Protein AF-A0A6I9Z4F9-F1 (afdb_monomer_lite)

Foldseek 3Di:
DDPVVVVVVVPPPPPPPPPDDQPDPVSNVVVVVVVVVVVVVVVVVVVVVVVVVVVVVVVVCVVCVVVVVCVVVVVVVVVLVVVLVVLLVVLVVVLVVLVVVLVVVVVVLVVPDDDCCPPPVNVVVVVVSVVSNVVSVVVNVVSVVVSVVSNVVSVVVVVVVVVVVVVVVPPPPD

Radius of gyration: 42.28 Å; chains: 1; bounding box: 95×24×110 Å

InterPro domains:
  IPR027914 Domain of unknown function DUF4456 [PF14644] (2-146)

Organism: NCBI:txid35019

Structure (mmCIF, N/CA/C/O backbone):
data_AF-A0A6I9Z4F9-F1
#
_entry.id   AF-A0A6I9Z4F9-F1
#
loop_
_atom_site.group_PDB
_atom_site.id
_a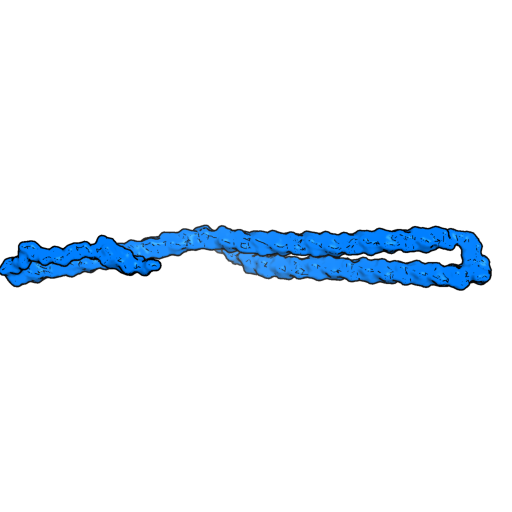tom_site.type_symbol
_atom_site.label_atom_id
_atom_site.label_alt_id
_atom_site.label_comp_id
_atom_site.label_asym_id
_atom_site.label_entity_id
_atom_site.label_seq_id
_atom_site.pdbx_PDB_ins_code
_atom_site.Cartn_x
_atom_site.Cartn_y
_atom_site.Cartn_z
_atom_site.occupancy
_atom_site.B_iso_or_equiv
_atom_site.auth_seq_id
_atom_site.auth_comp_id
_atom_site.auth_asym_id
_atom_site.auth_atom_id
_atom_site.pdbx_PDB_model_num
ATOM 1 N N . MET A 1 1 ? -36.423 -1.667 16.214 1.00 44.84 1 MET A N 1
ATOM 2 C CA . MET A 1 1 ? -37.496 -1.916 17.198 1.00 44.84 1 MET A CA 1
ATOM 3 C C . MET A 1 1 ? -36.901 -1.577 18.556 1.00 44.84 1 MET A C 1
ATOM 5 O O . MET A 1 1 ? -35.796 -2.028 18.822 1.00 44.84 1 MET A O 1
ATOM 9 N N . ASN A 1 2 ? -37.496 -0.640 19.297 1.00 57.72 2 ASN A N 1
ATOM 10 C CA . ASN A 1 2 ? -36.872 -0.027 20.476 1.00 57.72 2 ASN A CA 1
ATOM 11 C C . ASN A 1 2 ? -36.861 -1.030 21.647 1.00 57.72 2 ASN A C 1
ATOM 13 O O . ASN A 1 2 ? -37.897 -1.623 21.931 1.00 57.72 2 ASN A O 1
ATOM 17 N N . VAL A 1 3 ? -35.724 -1.206 22.330 1.00 66.69 3 VAL A N 1
ATOM 18 C CA . VAL A 1 3 ? -35.586 -2.088 23.512 1.00 66.69 3 VAL A CA 1
ATOM 19 C C . VAL A 1 3 ? -36.641 -1.753 24.576 1.00 66.69 3 VAL A C 1
ATOM 21 O O . VAL A 1 3 ? -37.202 -2.649 25.205 1.00 66.69 3 VAL A O 1
ATOM 24 N N . ALA A 1 4 ? -37.006 -0.470 24.693 1.00 55.12 4 ALA A N 1
ATOM 25 C CA . ALA A 1 4 ? -38.089 -0.023 25.561 1.00 55.12 4 ALA A CA 1
ATOM 26 C C . ALA A 1 4 ? -39.458 -0.609 25.157 1.00 55.12 4 ALA A C 1
ATOM 28 O O . ALA A 1 4 ? -40.224 -1.033 26.016 1.00 55.12 4 ALA A O 1
ATOM 29 N N . GLU A 1 5 ? -39.773 -0.697 23.861 1.00 59.75 5 GLU A N 1
ATOM 30 C CA . GLU A 1 5 ? -41.034 -1.299 23.401 1.00 59.75 5 GLU A CA 1
ATOM 31 C C . GLU A 1 5 ? -41.095 -2.809 23.650 1.00 59.75 5 GLU A C 1
ATOM 33 O O . GLU A 1 5 ? -42.183 -3.336 23.882 1.00 59.75 5 GLU A O 1
ATOM 38 N N . GLU A 1 6 ? -39.965 -3.520 23.596 1.00 62.72 6 GLU A N 1
ATOM 39 C CA . GLU A 1 6 ? -39.928 -4.952 23.917 1.00 62.72 6 GLU A CA 1
ATOM 40 C C . GLU A 1 6 ? -40.095 -5.219 25.415 1.00 62.72 6 GLU A C 1
ATOM 42 O O . GLU A 1 6 ? -40.792 -6.168 25.776 1.00 62.72 6 GLU A O 1
ATOM 47 N N . PHE A 1 7 ? -39.539 -4.362 26.277 1.00 62.34 7 PHE A N 1
ATOM 48 C CA . PHE A 1 7 ? -39.719 -4.443 27.729 1.00 62.34 7 PHE A CA 1
ATOM 49 C C . PHE A 1 7 ? -41.199 -4.291 28.123 1.00 62.34 7 PHE A C 1
ATOM 51 O O . PHE A 1 7 ? -41.766 -5.161 28.782 1.00 62.34 7 PHE A O 1
ATOM 58 N N . TYR A 1 8 ? -41.883 -3.260 27.608 1.00 60.03 8 TYR A N 1
ATOM 59 C CA . TYR A 1 8 ? -43.308 -3.034 27.899 1.00 60.03 8 TYR A CA 1
ATOM 60 C C . TYR A 1 8 ? -44.263 -4.031 27.221 1.00 60.03 8 TYR A C 1
ATOM 62 O O . TYR A 1 8 ? -45.420 -4.152 27.628 1.00 60.03 8 TYR A O 1
ATOM 70 N N . LYS A 1 9 ? -43.819 -4.752 26.183 1.00 58.84 9 LYS A N 1
ATOM 71 C CA . LYS A 1 9 ? -44.621 -5.808 25.540 1.00 58.84 9 LYS A CA 1
ATOM 72 C C . LYS A 1 9 ? -44.496 -7.160 26.236 1.00 58.84 9 LYS A C 1
ATOM 74 O O . LYS A 1 9 ? -45.475 -7.905 26.219 1.00 58.84 9 LYS A O 1
ATOM 79 N N . LYS A 1 10 ? -43.333 -7.481 26.816 1.00 53.94 10 LYS A N 1
ATOM 80 C CA . LYS A 1 10 ? -43.102 -8.759 27.508 1.00 53.94 10 LYS A CA 1
ATOM 81 C C . LYS A 1 10 ? -43.797 -8.827 28.871 1.00 53.94 10 LYS A C 1
ATOM 83 O O . LYS A 1 10 ? -44.294 -9.892 29.211 1.00 53.94 10 LYS A O 1
ATOM 88 N N . ASP A 1 11 ? -43.961 -7.695 29.555 1.00 49.88 11 ASP A N 1
ATOM 89 C CA . ASP A 1 11 ? -44.625 -7.617 30.862 1.00 49.88 11 ASP A CA 1
ATOM 90 C C . ASP A 1 11 ? -45.968 -6.879 30.817 1.00 49.88 11 ASP A C 1
ATOM 92 O O . ASP A 1 11 ? -46.250 -5.984 31.617 1.00 49.88 11 ASP A O 1
ATOM 96 N N . LYS A 1 12 ? -46.881 -7.320 29.942 1.00 53.81 12 LYS A N 1
ATOM 97 C CA . LYS A 1 12 ? -48.314 -7.141 30.222 1.00 53.81 12 LYS A CA 1
ATOM 98 C C . LYS A 1 12 ? -48.692 -8.051 31.389 1.00 53.81 12 LYS A C 1
ATOM 100 O O . LYS A 1 12 ? -49.382 -9.053 31.210 1.00 53.81 12 LYS A O 1
ATOM 105 N N . HIS A 1 13 ? -48.253 -7.687 32.590 1.00 52.97 13 HIS A N 1
ATOM 106 C CA . HIS A 1 13 ? -48.927 -8.132 33.794 1.00 52.97 13 HIS A CA 1
ATOM 107 C C . HIS A 1 13 ? -50.397 -7.776 33.574 1.00 52.97 13 HIS A C 1
ATOM 109 O O . HIS A 1 13 ? -50.719 -6.620 33.270 1.00 52.97 13 HIS A O 1
ATOM 115 N N . GLN A 1 14 ? -51.293 -8.768 33.644 1.00 48.88 14 GLN A N 1
ATOM 116 C CA . GLN A 1 14 ? -52.701 -8.450 33.853 1.00 48.88 14 GLN A CA 1
ATOM 117 C C . GLN A 1 14 ? -52.718 -7.415 34.977 1.00 48.88 14 GLN A C 1
ATOM 119 O O . GLN A 1 14 ? -51.954 -7.551 35.935 1.00 48.88 14 GLN A O 1
ATOM 124 N N . ILE A 1 15 ? -53.495 -6.339 34.837 1.00 51.69 15 ILE A N 1
ATOM 125 C CA . ILE A 1 15 ? -53.746 -5.457 35.974 1.00 51.69 15 ILE A CA 1
ATOM 126 C C . ILE A 1 15 ? -54.524 -6.335 36.949 1.00 51.69 15 ILE A C 1
ATOM 128 O O . ILE A 1 15 ? -55.752 -6.389 36.910 1.00 51.69 15 ILE A O 1
ATOM 132 N N . THR A 1 16 ? -53.803 -7.124 37.742 1.00 51.38 16 THR A N 1
ATOM 133 C CA . THR A 1 16 ? -54.362 -7.965 38.774 1.00 51.38 16 THR A CA 1
ATOM 134 C C . THR A 1 16 ? -54.859 -6.957 39.779 1.00 51.38 16 THR A C 1
ATOM 136 O O . THR A 1 16 ? -54.087 -6.355 40.527 1.00 51.38 16 THR A O 1
ATOM 139 N N . LYS A 1 17 ? -56.160 -6.673 39.705 1.00 49.75 17 LYS A N 1
ATOM 140 C CA . LYS A 1 17 ? -56.894 -6.044 40.792 1.00 49.75 17 LYS A CA 1
ATOM 141 C C . LYS A 1 17 ? -56.402 -6.734 42.070 1.00 49.75 17 LYS A C 1
ATOM 143 O O . LYS A 1 17 ? -56.472 -7.962 42.094 1.00 49.75 17 LYS A O 1
ATOM 148 N N . PRO A 1 18 ? -55.856 -6.009 43.066 1.00 58.22 18 PRO A N 1
ATOM 149 C CA . PRO A 1 18 ? -55.402 -6.645 44.294 1.00 58.22 18 PRO A CA 1
ATOM 150 C C . PRO A 1 18 ? -56.551 -7.503 44.816 1.00 58.22 18 PRO A C 1
ATOM 152 O O . PRO A 1 18 ? -57.650 -6.986 45.023 1.00 58.22 18 PRO A O 1
ATOM 155 N N . GLU A 1 19 ? -56.329 -8.813 44.929 1.00 54.75 19 GLU A N 1
ATOM 156 C CA . GLU A 1 19 ? -57.379 -9.776 45.288 1.00 54.75 19 GLU A CA 1
ATOM 157 C C . GLU A 1 19 ? -57.953 -9.492 46.687 1.00 54.75 19 GLU A C 1
ATOM 159 O O . GLU A 1 19 ? -59.058 -9.927 46.997 1.00 54.75 19 GLU A O 1
ATOM 164 N N . CYS A 1 20 ? -57.270 -8.659 47.482 1.00 56.09 20 CYS A N 1
ATOM 165 C CA . CYS A 1 20 ? -57.804 -8.021 48.674 1.00 56.09 20 CYS A CA 1
ATOM 166 C C . CYS A 1 20 ? -57.263 -6.582 48.807 1.00 56.09 20 CYS A C 1
ATOM 168 O O . CYS A 1 20 ? -56.057 -6.349 48.695 1.00 56.09 20 CYS A O 1
ATOM 170 N N . LEU A 1 21 ? -58.148 -5.605 49.031 1.00 62.97 21 LEU A N 1
ATOM 171 C CA . LEU A 1 21 ? -57.762 -4.287 49.547 1.00 62.97 21 LEU A CA 1
ATOM 172 C C . LEU A 1 21 ? -57.455 -4.467 51.035 1.00 62.97 21 LEU A C 1
ATOM 174 O O . LEU A 1 21 ? -58.270 -5.050 51.743 1.00 62.97 21 LEU A O 1
ATOM 178 N N . GLN A 1 22 ? -56.294 -3.989 51.486 1.00 67.75 22 GLN A N 1
ATOM 179 C CA . GLN A 1 22 ? -55.896 -4.036 52.897 1.00 67.75 22 GLN A CA 1
ATOM 180 C C . GLN A 1 22 ? -57.044 -3.514 53.778 1.00 67.75 22 GLN A C 1
ATOM 182 O O . GLN A 1 22 ? -57.559 -2.420 53.541 1.00 67.75 22 GLN A O 1
ATOM 187 N N . GLU A 1 23 ? -57.477 -4.321 54.750 1.00 67.69 23 GLU A N 1
ATOM 188 C CA . GLU A 1 23 ? -58.729 -4.094 55.491 1.00 67.69 23 GLU A CA 1
ATOM 189 C C . GLU A 1 23 ? -58.672 -2.858 56.403 1.00 67.69 23 GLU A C 1
ATOM 191 O O . GLU A 1 23 ? -59.707 -2.285 56.746 1.00 67.69 23 GLU A O 1
ATOM 196 N N . THR A 1 24 ? -57.466 -2.415 56.769 1.00 80.81 24 THR A N 1
ATOM 197 C CA . THR A 1 24 ? -57.232 -1.222 57.587 1.00 80.81 24 THR A CA 1
ATOM 198 C C . THR A 1 24 ? -56.251 -0.263 56.916 1.00 80.81 24 THR A C 1
ATOM 200 O O . THR A 1 24 ? -55.449 -0.632 56.056 1.00 80.81 24 THR A O 1
ATOM 203 N N . TYR A 1 25 ? -56.316 1.005 57.324 1.00 82.56 25 TYR A N 1
ATOM 204 C CA . TYR A 1 25 ? -55.425 2.056 56.835 1.00 82.56 25 TYR A CA 1
ATOM 205 C C . TYR A 1 25 ? -53.946 1.738 57.100 1.00 82.56 25 TYR A C 1
ATOM 207 O O . TYR A 1 25 ? -53.125 1.885 56.196 1.00 82.56 25 TYR A O 1
ATOM 215 N N . ASP A 1 26 ? -53.627 1.238 58.296 1.00 86.81 26 ASP A N 1
ATOM 216 C CA . ASP A 1 26 ? -52.257 0.889 58.690 1.00 86.81 26 ASP A CA 1
ATOM 217 C C . ASP A 1 26 ? -51.682 -0.209 57.789 1.00 86.81 26 ASP A C 1
ATOM 219 O O . ASP A 1 26 ? -50.599 -0.065 57.227 1.00 86.81 26 ASP A O 1
ATOM 223 N N . LEU A 1 27 ? -52.475 -1.249 57.528 1.00 83.88 27 LEU A N 1
ATOM 224 C CA . LEU A 1 27 ? -52.111 -2.324 56.614 1.00 83.88 27 LEU A CA 1
ATOM 225 C C . LEU A 1 27 ? -51.896 -1.832 55.166 1.00 83.88 27 LEU A C 1
ATOM 227 O O . LEU A 1 27 ? -51.060 -2.363 54.430 1.00 83.88 27 LEU A O 1
ATOM 231 N N . CYS A 1 28 ? -52.639 -0.804 54.742 1.00 83.44 28 CYS A N 1
ATOM 232 C CA . CYS A 1 28 ? -52.472 -0.169 53.435 1.00 83.44 28 CYS A CA 1
ATOM 233 C C . CYS A 1 28 ? -51.166 0.637 53.350 1.00 83.44 28 CYS A C 1
ATOM 235 O O . CYS A 1 28 ? -50.453 0.544 52.347 1.00 83.44 28 CYS A O 1
ATOM 237 N N . ILE A 1 29 ? -50.824 1.377 54.411 1.00 88.69 29 ILE A N 1
ATOM 238 C CA . ILE A 1 29 ? -49.540 2.080 54.524 1.00 88.69 29 ILE A CA 1
ATOM 239 C C . ILE A 1 29 ? -48.378 1.092 54.478 1.00 88.69 29 ILE A C 1
ATOM 241 O O . ILE A 1 29 ? -47.438 1.306 53.711 1.00 88.69 29 ILE A O 1
ATOM 245 N N . ASP A 1 30 ? -48.457 -0.003 55.231 1.00 88.25 30 ASP A N 1
ATOM 246 C CA . ASP A 1 30 ? -47.398 -1.009 55.273 1.00 88.25 30 ASP A CA 1
ATOM 247 C C . ASP A 1 30 ? -47.185 -1.653 53.899 1.00 88.25 30 ASP A C 1
ATOM 249 O O . ASP A 1 30 ? -46.055 -1.756 53.418 1.00 88.25 30 ASP A O 1
ATOM 253 N N . ALA A 1 31 ? -48.269 -2.017 53.208 1.00 87.06 31 ALA A N 1
ATOM 254 C CA . ALA A 1 31 ? -48.196 -2.584 51.863 1.00 87.06 31 ALA A CA 1
ATOM 255 C C . ALA A 1 31 ? -47.589 -1.610 50.842 1.00 87.06 31 ALA A C 1
ATOM 257 O O . ALA A 1 31 ? -46.788 -2.013 49.992 1.00 87.06 31 ALA A O 1
ATOM 258 N N . LEU A 1 32 ? -47.951 -0.326 50.921 1.00 88.31 32 LEU A N 1
ATOM 259 C CA . LEU A 1 32 ? -47.383 0.710 50.065 1.00 88.31 32 LEU A CA 1
ATOM 260 C C . LEU A 1 32 ? -45.892 0.922 50.362 1.00 88.31 32 LEU A C 1
ATOM 262 O O . LEU A 1 32 ? -45.094 0.981 49.426 1.00 88.31 32 LEU A O 1
ATOM 266 N N . GLY A 1 33 ? -45.513 0.974 51.641 1.00 92.25 33 GLY A N 1
ATOM 267 C CA . GLY A 1 33 ? -44.124 1.091 52.083 1.00 92.25 33 GLY A CA 1
ATOM 268 C C . GLY A 1 33 ? -43.261 -0.070 51.588 1.00 92.25 33 GLY A C 1
ATOM 269 O O . GLY A 1 33 ? -42.203 0.154 51.003 1.00 92.25 33 GLY A O 1
ATOM 270 N N . GLN A 1 34 ? -43.750 -1.308 51.714 1.00 92.69 34 GLN A N 1
ATOM 271 C CA . GLN A 1 34 ? -43.065 -2.497 51.194 1.00 92.69 34 GLN A CA 1
ATOM 272 C C . GLN A 1 34 ? -42.882 -2.448 49.675 1.00 92.69 34 GLN A C 1
ATOM 274 O O . GLN A 1 34 ? -41.818 -2.787 49.150 1.00 92.69 34 GLN A O 1
ATOM 279 N N . LYS A 1 35 ? -43.898 -1.975 48.948 1.00 91.38 35 LYS A N 1
ATOM 280 C CA . LYS A 1 35 ? -43.825 -1.856 47.491 1.00 91.38 35 LYS A CA 1
ATOM 281 C C . LYS A 1 35 ? -42.840 -0.769 47.054 1.00 91.38 35 LYS A C 1
ATOM 283 O O . LYS A 1 35 ? -42.077 -0.990 46.119 1.00 91.38 35 LYS A O 1
ATOM 288 N N . MET A 1 36 ? -42.804 0.364 47.758 1.00 94.62 36 MET A N 1
ATOM 289 C CA . MET A 1 36 ? -41.806 1.416 47.535 1.00 94.62 36 MET A CA 1
ATOM 290 C C . MET A 1 36 ? -40.381 0.922 47.801 1.00 94.62 36 MET A C 1
ATOM 292 O O . MET A 1 36 ? -39.501 1.174 46.983 1.00 94.62 36 MET A O 1
ATOM 296 N N . LEU A 1 37 ? -40.156 0.177 48.889 1.00 96.44 37 LEU A N 1
ATOM 297 C CA . LEU A 1 37 ? -38.852 -0.425 49.192 1.00 96.44 37 LEU A CA 1
ATOM 298 C C . LEU A 1 37 ? -38.421 -1.426 48.118 1.00 96.44 37 LEU A C 1
ATOM 300 O O . LEU A 1 37 ? -37.264 -1.429 47.710 1.00 96.44 37 LEU A O 1
ATOM 304 N N . THR A 1 38 ? -39.360 -2.230 47.618 1.00 95.31 38 THR A N 1
ATOM 305 C CA . THR A 1 38 ? -39.094 -3.174 46.527 1.00 95.31 38 THR A CA 1
ATOM 306 C C . THR A 1 38 ? -38.666 -2.443 45.255 1.00 95.31 38 THR A C 1
ATOM 308 O O . THR A 1 38 ? -37.667 -2.814 44.648 1.00 95.31 38 THR A O 1
ATOM 311 N N . TYR A 1 39 ? -39.376 -1.380 44.862 1.00 96.75 39 TYR A N 1
ATOM 312 C CA . TYR A 1 39 ? -38.997 -0.591 43.687 1.00 96.75 39 TYR A CA 1
ATOM 313 C C . TYR A 1 39 ? -37.659 0.125 43.857 1.00 96.75 39 TYR A C 1
ATOM 315 O O . TYR A 1 39 ? -36.889 0.191 42.903 1.00 96.75 39 TYR A O 1
ATOM 323 N N . LEU A 1 40 ? -37.364 0.631 45.056 1.00 96.25 40 LEU A N 1
ATOM 324 C CA . LEU A 1 40 ? -36.066 1.228 45.353 1.00 96.25 40 LEU A CA 1
ATOM 325 C C . LEU A 1 40 ? -34.942 0.199 45.184 1.00 96.25 40 LEU A C 1
ATOM 327 O O . LEU A 1 40 ? -33.985 0.456 44.460 1.00 96.25 40 LEU A O 1
ATOM 331 N N . PHE A 1 41 ? -35.103 -0.989 45.771 1.00 96.44 41 PHE A N 1
ATOM 332 C CA . PHE A 1 41 ? -34.133 -2.077 45.654 1.00 96.44 41 PHE A CA 1
ATOM 333 C C . PHE A 1 41 ? -33.927 -2.515 44.198 1.00 96.44 41 PHE A C 1
ATOM 335 O O . PHE A 1 41 ? -32.795 -2.609 43.735 1.00 96.44 41 PHE A O 1
ATOM 342 N N . GLN A 1 42 ? -35.014 -2.701 43.445 1.00 95.88 42 GLN A N 1
ATOM 343 C CA . GLN A 1 42 ? -34.951 -3.051 42.022 1.00 95.88 42 GLN A CA 1
ATOM 344 C C . GLN A 1 42 ? -34.260 -1.970 41.184 1.00 95.88 42 GLN A C 1
ATOM 346 O O . GLN A 1 42 ? -33.499 -2.288 40.272 1.00 95.88 42 GLN A O 1
ATOM 351 N N . SER A 1 43 ? -34.515 -0.694 41.483 1.00 96.00 43 SER A N 1
ATOM 352 C CA . SER A 1 43 ? -33.856 0.427 40.810 1.00 96.00 43 SER A CA 1
ATOM 353 C C . SER A 1 43 ? -32.351 0.434 41.080 1.00 96.00 43 SER A C 1
ATOM 355 O O . SER A 1 43 ? -31.568 0.643 40.152 1.00 96.00 43 SER A O 1
ATOM 357 N N . ASP A 1 44 ? -31.939 0.182 42.323 1.00 97.25 44 ASP A N 1
ATOM 358 C CA . ASP A 1 44 ? -30.526 0.119 42.702 1.00 97.25 44 ASP A CA 1
ATOM 359 C C . ASP A 1 44 ? -29.819 -1.082 42.061 1.00 97.25 44 ASP A C 1
ATOM 361 O O . ASP A 1 44 ? -28.741 -0.922 41.481 1.00 97.25 44 ASP A O 1
ATOM 365 N N . GLU A 1 45 ? -30.432 -2.269 42.089 1.00 97.06 45 GLU A N 1
ATOM 366 C CA . GLU A 1 45 ? -29.896 -3.458 41.417 1.00 97.06 45 GLU A CA 1
ATOM 367 C C . GLU A 1 45 ? -29.745 -3.235 39.912 1.00 97.06 45 GLU A C 1
ATOM 369 O O . GLU A 1 45 ? -28.695 -3.542 39.342 1.00 97.06 45 GLU A O 1
ATOM 374 N N . TYR A 1 46 ? -30.759 -2.650 39.269 1.00 96.88 46 TYR A N 1
ATOM 375 C CA . TYR A 1 46 ? -30.708 -2.325 37.848 1.00 96.88 46 TYR A CA 1
ATOM 376 C C . TYR A 1 46 ? -29.586 -1.328 37.538 1.00 96.88 46 TYR A C 1
ATOM 378 O O . TYR A 1 46 ? -28.802 -1.540 36.613 1.00 96.88 46 TYR A O 1
ATOM 386 N N . HIS A 1 47 ? -29.452 -0.269 38.337 1.00 96.81 47 HIS A N 1
ATOM 387 C CA . HIS A 1 47 ? -28.383 0.713 38.174 1.00 96.81 47 HIS A CA 1
ATOM 388 C C . HIS A 1 47 ? -26.990 0.071 38.298 1.00 96.81 47 HIS A C 1
ATOM 390 O O . HIS A 1 47 ? -26.110 0.316 37.467 1.00 96.81 47 HIS A O 1
ATOM 396 N N . ILE A 1 48 ? -26.789 -0.793 39.298 1.00 97.25 48 ILE A N 1
ATOM 397 C CA . ILE A 1 48 ? -25.537 -1.540 39.481 1.00 97.25 48 ILE A CA 1
ATOM 398 C C . ILE A 1 48 ? -25.273 -2.457 38.281 1.00 97.25 48 ILE A C 1
ATOM 400 O O . ILE A 1 48 ? -24.146 -2.488 37.778 1.00 97.25 48 ILE A O 1
ATOM 404 N N . ALA A 1 49 ? -26.295 -3.167 37.798 1.00 97.25 49 ALA A N 1
ATOM 405 C CA . ALA A 1 49 ? -26.188 -4.040 36.635 1.00 97.25 49 ALA A CA 1
ATOM 406 C C . ALA A 1 49 ? -25.762 -3.259 35.383 1.00 97.25 49 ALA A C 1
ATOM 408 O O . ALA A 1 49 ? -24.803 -3.660 34.724 1.00 97.25 49 ALA A O 1
ATOM 409 N N . CYS A 1 50 ? -26.376 -2.103 35.109 1.00 97.00 50 CYS A N 1
ATOM 410 C CA . CYS A 1 50 ? -25.998 -1.243 33.986 1.00 97.00 50 CYS A CA 1
ATOM 411 C C . CYS A 1 50 ? -24.546 -0.760 34.076 1.00 97.00 50 CYS A C 1
ATOM 413 O O . CYS A 1 50 ? -23.822 -0.792 33.081 1.00 97.00 50 CYS A O 1
ATOM 415 N N . ILE A 1 51 ? -24.090 -0.330 35.259 1.00 97.75 51 ILE A N 1
ATOM 416 C CA . ILE A 1 51 ? -22.691 0.085 35.445 1.00 97.75 51 ILE A CA 1
ATOM 417 C C . ILE A 1 51 ? -21.741 -1.092 35.212 1.00 97.75 51 ILE A C 1
ATOM 419 O O . ILE A 1 51 ? -20.691 -0.922 34.590 1.00 97.75 51 ILE A O 1
ATOM 423 N N . SER A 1 52 ? -22.089 -2.275 35.717 1.00 97.69 52 SER A N 1
ATOM 424 C CA . SER A 1 52 ? -21.284 -3.485 35.547 1.00 97.69 52 SER A CA 1
ATOM 425 C C . SER A 1 52 ? -21.176 -3.882 34.073 1.00 97.69 52 SER A C 1
ATOM 427 O O . SER A 1 52 ? -20.074 -4.101 33.570 1.00 97.69 52 SER A O 1
ATOM 429 N N . GLU A 1 53 ? -22.302 -3.885 33.357 1.00 97.94 53 GLU A N 1
ATOM 430 C CA . GLU A 1 53 ? -22.356 -4.184 31.928 1.00 97.94 53 GLU A CA 1
ATOM 431 C C . GLU A 1 53 ? -21.542 -3.174 31.113 1.00 97.94 53 GLU A C 1
ATOM 433 O O . GLU A 1 53 ? -20.707 -3.563 30.297 1.00 97.94 53 GLU A O 1
ATOM 438 N N . PHE A 1 54 ? -21.710 -1.878 31.382 1.00 97.81 54 PHE A N 1
ATOM 439 C CA . PHE A 1 54 ? -20.958 -0.831 30.695 1.00 97.81 54 PHE A CA 1
ATOM 440 C C . PHE A 1 54 ? -19.446 -0.971 30.912 1.00 97.81 54 PHE A C 1
ATOM 442 O O . PHE A 1 54 ? -18.664 -0.853 29.969 1.00 97.81 54 PHE A O 1
ATOM 449 N N . ARG A 1 55 ? -19.016 -1.281 32.142 1.00 98.31 55 ARG A N 1
ATOM 450 C CA . ARG A 1 55 ? -17.601 -1.547 32.447 1.00 98.31 55 ARG A CA 1
ATOM 451 C C . ARG A 1 55 ? -17.075 -2.775 31.714 1.00 98.31 55 ARG A C 1
ATOM 453 O O . ARG A 1 55 ? -15.945 -2.740 31.237 1.00 98.31 55 ARG A O 1
ATOM 460 N N . ALA A 1 56 ? -17.872 -3.838 31.612 1.00 97.88 56 ALA A N 1
ATOM 461 C CA . ALA A 1 56 ? -17.492 -5.029 30.861 1.00 97.88 56 ALA A CA 1
ATOM 462 C C . ALA A 1 56 ? -17.301 -4.707 29.371 1.00 97.88 56 ALA A C 1
ATOM 464 O O . ALA A 1 56 ? -16.277 -5.069 28.799 1.00 97.88 56 ALA A O 1
ATOM 465 N N . GLN A 1 57 ? -18.227 -3.954 28.770 1.00 98.00 57 GLN A N 1
ATOM 466 C CA . GLN A 1 57 ? -18.126 -3.520 27.373 1.00 98.00 57 GLN A CA 1
ATOM 467 C C . GLN A 1 57 ? -16.910 -2.617 27.132 1.00 98.00 57 GLN A C 1
ATOM 469 O O . GLN A 1 57 ? -16.186 -2.818 26.158 1.00 98.00 57 GLN A O 1
ATOM 474 N N . LEU A 1 58 ? -16.653 -1.654 28.026 1.00 97.88 58 LEU A N 1
ATOM 475 C CA . LEU A 1 58 ? -15.469 -0.795 27.951 1.00 97.88 58 LEU A CA 1
ATOM 476 C C . LEU A 1 58 ? -14.175 -1.602 28.018 1.00 97.88 58 LEU A C 1
ATOM 478 O O . LEU A 1 58 ? -13.273 -1.362 27.223 1.00 97.88 58 LEU A O 1
ATOM 482 N N . LYS A 1 59 ? -14.105 -2.578 28.927 1.00 97.38 59 LYS A N 1
ATOM 483 C CA . LYS A 1 59 ? -12.944 -3.456 29.055 1.00 97.38 59 LYS A CA 1
ATOM 484 C C . LYS A 1 59 ? -12.706 -4.252 27.773 1.00 97.38 59 LYS A C 1
ATOM 486 O O . LYS A 1 59 ? -11.591 -4.264 27.268 1.00 97.38 59 LYS A O 1
ATOM 491 N N . THR A 1 60 ? -13.749 -4.859 27.208 1.00 96.69 60 THR A N 1
ATOM 492 C CA . THR A 1 60 ? -13.631 -5.577 25.930 1.00 96.69 60 THR A CA 1
ATOM 493 C C . THR A 1 60 ? -13.199 -4.645 24.800 1.00 96.69 60 THR A C 1
ATOM 495 O O . THR A 1 60 ? -12.346 -5.007 23.999 1.00 96.69 60 THR A O 1
ATOM 498 N N . PHE A 1 61 ? -13.741 -3.427 24.737 1.00 96.44 61 PHE A N 1
ATOM 499 C CA . PHE A 1 61 ? -13.319 -2.447 23.738 1.00 96.44 61 PHE A CA 1
ATOM 500 C C . PHE A 1 61 ? -11.836 -2.088 23.882 1.00 96.44 61 PHE A C 1
ATOM 502 O O . PHE A 1 61 ? -11.118 -2.062 22.887 1.00 96.44 61 PHE A O 1
ATOM 509 N N . GLU A 1 62 ? -11.369 -1.841 25.106 1.00 96.31 62 GLU A N 1
ATOM 510 C CA . GLU A 1 62 ? -9.969 -1.529 25.399 1.00 96.31 62 GLU A CA 1
ATOM 511 C C . GLU A 1 62 ? -9.027 -2.687 25.031 1.00 96.31 62 GLU A C 1
ATOM 513 O O . GLU A 1 62 ? -7.962 -2.452 24.465 1.00 96.31 62 GLU A O 1
ATOM 518 N N . GLU A 1 63 ? -9.436 -3.933 25.278 1.00 94.88 63 GLU A N 1
ATOM 519 C CA . GLU A 1 63 ? -8.671 -5.138 24.929 1.00 94.88 63 GLU A CA 1
ATOM 520 C C . GLU A 1 63 ? -8.597 -5.378 23.407 1.00 94.88 63 GLU A C 1
ATOM 522 O O . GLU A 1 63 ? -7.573 -5.836 22.889 1.00 94.88 63 GLU A O 1
ATOM 527 N N . GLU A 1 64 ? -9.656 -5.041 22.668 1.00 95.50 64 GLU A N 1
ATOM 528 C CA . GLU A 1 64 ? -9.732 -5.233 21.214 1.00 95.50 64 GLU A CA 1
ATOM 529 C C . GLU A 1 64 ? -9.139 -4.064 20.411 1.00 95.50 64 GLU A C 1
ATOM 531 O O . GLU A 1 64 ? -8.656 -4.249 19.287 1.00 95.50 64 GLU A O 1
ATOM 536 N N . LEU A 1 65 ? -9.120 -2.853 20.974 1.00 94.19 65 LEU A N 1
ATOM 537 C CA . LEU A 1 65 ? -8.659 -1.643 20.293 1.00 94.19 65 LEU A CA 1
ATOM 538 C C . LEU A 1 65 ? -7.233 -1.772 19.709 1.00 94.19 65 LEU A C 1
ATOM 540 O O . LEU A 1 65 ? -7.054 -1.430 18.533 1.00 94.19 65 LEU A O 1
ATOM 544 N N . PRO A 1 66 ? -6.224 -2.318 20.424 1.00 93.25 66 PRO A N 1
ATOM 545 C CA . PRO A 1 66 ? -4.891 -2.528 19.862 1.00 93.25 66 PRO A CA 1
ATOM 546 C C . PRO A 1 66 ? -4.895 -3.464 18.651 1.00 93.25 66 PRO A C 1
ATOM 548 O O . PRO A 1 66 ? -4.139 -3.251 17.701 1.00 93.25 66 PRO A O 1
ATOM 551 N N . GLN A 1 67 ? -5.754 -4.489 18.648 1.00 93.25 67 GLN A N 1
ATOM 552 C CA . GLN A 1 67 ? -5.853 -5.425 17.529 1.00 93.25 67 GLN A CA 1
ATOM 553 C C . GLN A 1 67 ? -6.411 -4.731 16.287 1.00 93.25 67 GLN A C 1
ATOM 555 O O . GLN A 1 67 ? -5.851 -4.883 15.199 1.00 93.25 67 GLN A O 1
ATOM 560 N N . VAL A 1 68 ? -7.464 -3.927 16.455 1.00 93.56 68 VAL A N 1
ATOM 561 C CA . VAL A 1 68 ? -8.070 -3.143 15.370 1.00 93.56 68 VAL A CA 1
ATOM 562 C C . VAL A 1 68 ? -7.068 -2.143 14.795 1.00 93.56 68 VAL A C 1
ATOM 564 O O . VAL A 1 68 ? -6.897 -2.084 13.577 1.00 93.56 68 VAL A O 1
ATOM 567 N N . ILE A 1 69 ? -6.354 -1.405 15.652 1.00 92.00 69 ILE A N 1
ATOM 568 C CA . ILE A 1 69 ? -5.322 -0.449 15.224 1.00 92.00 69 ILE A CA 1
ATOM 569 C C . ILE A 1 69 ? -4.207 -1.171 14.463 1.00 92.00 69 ILE A C 1
ATOM 571 O O . ILE A 1 69 ? -3.831 -0.746 13.371 1.00 92.00 69 ILE A O 1
ATOM 575 N N . ARG A 1 70 ? -3.717 -2.302 14.985 1.00 91.06 70 ARG A N 1
ATOM 576 C CA . ARG A 1 70 ? -2.687 -3.112 14.322 1.00 91.06 70 ARG A CA 1
ATOM 577 C C . ARG A 1 70 ? -3.138 -3.594 12.945 1.00 91.06 70 ARG A C 1
ATOM 579 O O . ARG A 1 70 ? -2.347 -3.555 12.007 1.00 91.06 70 ARG A O 1
ATOM 586 N N . LEU A 1 71 ? -4.388 -4.034 12.805 1.00 93.81 71 LEU A N 1
ATOM 587 C CA . LEU A 1 71 ? -4.946 -4.453 11.517 1.00 93.81 71 LEU A CA 1
ATOM 588 C C . LEU A 1 71 ? -5.071 -3.278 10.541 1.00 93.81 71 LEU A C 1
ATOM 590 O O . LEU A 1 71 ? -4.716 -3.422 9.372 1.00 93.81 71 LEU A O 1
ATOM 594 N N . ALA A 1 72 ? -5.533 -2.118 11.011 1.00 92.88 72 ALA A N 1
ATOM 595 C CA . ALA A 1 72 ? -5.658 -0.918 10.190 1.00 92.88 72 ALA A CA 1
ATOM 596 C C . ALA A 1 72 ? -4.289 -0.440 9.678 1.00 92.88 72 ALA A C 1
ATOM 598 O O . ALA A 1 72 ? -4.114 -0.274 8.471 1.00 92.88 72 ALA A O 1
ATOM 599 N N . ILE A 1 73 ? -3.305 -0.302 10.572 1.00 90.81 73 ILE A N 1
ATOM 600 C CA . ILE A 1 73 ? -1.927 0.070 10.218 1.00 90.81 73 ILE A CA 1
ATOM 601 C C . ILE A 1 73 ? -1.310 -0.987 9.299 1.00 90.81 73 ILE A C 1
ATOM 603 O O . ILE A 1 73 ? -0.740 -0.648 8.266 1.00 90.81 73 ILE A O 1
ATOM 607 N N . GLY A 1 74 ? -1.468 -2.273 9.625 1.00 91.38 74 GLY A N 1
ATOM 608 C CA . GLY A 1 74 ? -0.952 -3.372 8.810 1.00 91.38 74 GLY A CA 1
ATOM 609 C C . GLY A 1 74 ? -1.514 -3.371 7.388 1.00 91.38 74 GLY A C 1
ATOM 610 O O . GLY A 1 74 ? -0.773 -3.609 6.435 1.00 91.38 74 GLY A O 1
ATOM 611 N N . ARG A 1 75 ? -2.802 -3.047 7.220 1.00 94.25 75 ARG A N 1
ATOM 612 C CA . ARG A 1 75 ? -3.419 -2.893 5.899 1.00 94.25 75 ARG A CA 1
ATOM 613 C C . ARG A 1 75 ? -2.831 -1.711 5.133 1.00 94.25 75 ARG A C 1
ATOM 615 O O . ARG A 1 75 ? -2.446 -1.886 3.986 1.00 94.25 75 ARG A O 1
ATOM 622 N N . ILE A 1 76 ? -2.719 -0.547 5.772 1.00 91.00 76 ILE A N 1
ATOM 623 C CA . ILE A 1 76 ? -2.141 0.654 5.153 1.00 91.00 76 ILE A CA 1
ATOM 624 C C . ILE A 1 76 ? -0.701 0.381 4.694 1.00 91.00 76 ILE A C 1
ATOM 626 O O . ILE A 1 76 ? -0.354 0.677 3.552 1.00 91.00 76 ILE A O 1
ATOM 630 N N . LEU A 1 77 ? 0.120 -0.239 5.547 1.00 89.69 77 LEU A N 1
ATOM 631 C CA . LEU A 1 77 ? 1.497 -0.606 5.210 1.00 89.69 77 LEU A CA 1
ATOM 632 C C . LEU A 1 77 ? 1.557 -1.548 4.007 1.00 89.69 77 LEU A C 1
ATOM 634 O O . LEU A 1 77 ? 2.335 -1.308 3.087 1.00 89.69 77 LEU A O 1
ATOM 638 N N . LYS A 1 78 ? 0.710 -2.582 3.989 1.00 92.56 78 LYS A N 1
ATOM 639 C CA . LYS A 1 78 ? 0.645 -3.541 2.883 1.00 92.56 78 LYS A CA 1
ATOM 640 C C . LYS A 1 78 ? 0.218 -2.883 1.569 1.00 92.56 78 LYS A C 1
ATOM 642 O O . LYS A 1 78 ? 0.812 -3.165 0.532 1.00 92.56 78 LYS A O 1
ATOM 647 N N . ASP A 1 79 ? -0.775 -1.997 1.610 1.00 92.38 79 ASP A N 1
ATOM 648 C CA . ASP A 1 79 ? -1.246 -1.266 0.430 1.00 92.38 79 ASP A CA 1
ATOM 649 C C . ASP A 1 79 ? -0.129 -0.356 -0.128 1.00 92.38 79 ASP A C 1
ATOM 651 O O . ASP A 1 79 ? 0.108 -0.320 -1.338 1.00 92.38 79 ASP A O 1
ATOM 655 N N . HIS A 1 80 ? 0.622 0.328 0.746 1.00 89.81 80 HIS A N 1
ATOM 656 C CA . HIS A 1 80 ? 1.774 1.144 0.348 1.00 89.81 80 HIS A CA 1
ATOM 657 C C . HIS A 1 80 ? 2.945 0.315 -0.195 1.00 89.81 80 HIS A C 1
ATOM 659 O O . HIS A 1 80 ? 3.572 0.719 -1.175 1.00 89.81 80 HIS A O 1
ATOM 665 N N . GLU A 1 81 ? 3.242 -0.835 0.413 1.00 91.00 81 GLU A N 1
ATOM 666 C CA . GLU A 1 81 ? 4.268 -1.766 -0.064 1.00 91.00 81 GLU A CA 1
ATOM 667 C C . GLU A 1 81 ? 3.929 -2.286 -1.465 1.00 91.00 81 GLU A C 1
ATOM 669 O O . GLU A 1 81 ? 4.778 -2.262 -2.360 1.00 91.00 81 GLU A O 1
ATOM 674 N N . GLN A 1 82 ? 2.671 -2.677 -1.685 1.00 94.75 82 GLN A N 1
ATOM 675 C CA . GLN A 1 82 ? 2.196 -3.115 -2.992 1.00 94.75 82 GLN A CA 1
ATOM 676 C C . GLN A 1 82 ? 2.312 -1.996 -4.034 1.00 94.75 82 GLN A C 1
ATOM 678 O O . GLN A 1 82 ? 2.870 -2.218 -5.109 1.00 94.75 82 GLN A O 1
ATOM 683 N N . LEU A 1 83 ? 1.863 -0.780 -3.711 1.00 93.44 83 LEU A N 1
ATOM 684 C CA . LEU A 1 83 ? 1.970 0.369 -4.611 1.00 93.44 83 LEU A CA 1
ATOM 685 C C . LEU A 1 83 ? 3.428 0.683 -4.977 1.00 93.44 83 LEU A C 1
ATOM 687 O O . LEU A 1 83 ? 3.728 1.009 -6.131 1.00 93.44 83 LEU A O 1
ATOM 691 N N . LEU A 1 84 ? 4.344 0.586 -4.009 1.00 92.62 84 LEU A N 1
ATOM 692 C CA . LEU A 1 84 ? 5.772 0.792 -4.234 1.00 92.62 84 LEU A CA 1
ATOM 693 C C . LEU A 1 84 ? 6.342 -0.286 -5.160 1.00 92.62 84 LEU A C 1
ATOM 695 O O . LEU A 1 84 ? 7.089 0.042 -6.086 1.00 92.62 84 LEU A O 1
ATOM 699 N N . ALA A 1 85 ? 5.978 -1.551 -4.941 1.00 94.56 85 ALA A N 1
ATOM 700 C CA . ALA A 1 85 ? 6.409 -2.664 -5.777 1.00 94.56 85 ALA A CA 1
ATOM 701 C C . ALA A 1 85 ? 5.908 -2.502 -7.220 1.00 94.56 85 ALA A C 1
ATOM 703 O O . ALA A 1 85 ? 6.706 -2.558 -8.156 1.00 94.56 85 ALA A O 1
ATOM 704 N N . GLU A 1 86 ? 4.620 -2.204 -7.403 1.00 96.75 86 GLU A N 1
ATOM 705 C CA . GLU A 1 86 ? 4.008 -1.969 -8.715 1.00 96.75 86 GLU A CA 1
ATOM 706 C C . GLU A 1 86 ? 4.643 -0.775 -9.439 1.00 96.75 86 GLU A C 1
ATOM 708 O O . GLU A 1 86 ? 5.005 -0.875 -10.611 1.00 96.75 86 GLU A O 1
ATOM 713 N N . SER A 1 87 ? 4.842 0.347 -8.745 1.00 95.81 87 SER A N 1
ATOM 714 C CA . SER A 1 87 ? 5.456 1.548 -9.329 1.00 95.81 87 SER A CA 1
ATOM 715 C C . SER A 1 87 ? 6.913 1.310 -9.730 1.00 95.81 87 SER A C 1
ATOM 717 O O . SER A 1 87 ? 7.353 1.739 -10.800 1.00 95.81 87 SER A O 1
ATOM 719 N N . THR A 1 88 ? 7.667 0.595 -8.891 1.00 95.94 88 THR A N 1
ATOM 720 C CA . THR A 1 88 ? 9.054 0.210 -9.186 1.00 95.94 88 THR A CA 1
ATOM 721 C C . THR A 1 88 ? 9.110 -0.704 -10.407 1.00 95.94 88 THR A C 1
ATOM 723 O O . THR A 1 88 ? 9.939 -0.494 -11.296 1.00 95.94 88 THR A O 1
ATOM 726 N N . GLU A 1 89 ? 8.200 -1.676 -10.489 1.00 97.12 89 GLU A N 1
ATOM 727 C CA . GLU A 1 89 ? 8.095 -2.582 -11.629 1.00 97.12 89 GLU A CA 1
ATOM 728 C C . GLU A 1 89 ? 7.783 -1.830 -12.921 1.00 97.12 89 GLU A C 1
ATOM 730 O O . GLU A 1 89 ? 8.424 -2.065 -13.942 1.00 97.12 89 GLU A O 1
ATOM 735 N N . GLN A 1 90 ? 6.852 -0.876 -12.874 1.00 97.31 90 GLN A N 1
ATOM 736 C CA . GLN A 1 90 ? 6.501 -0.049 -14.026 1.00 97.31 90 GLN A CA 1
ATOM 737 C C . GLN A 1 90 ? 7.696 0.764 -14.535 1.00 97.31 90 GLN A C 1
ATOM 739 O O . GLN A 1 90 ? 7.948 0.797 -15.741 1.00 97.31 90 GLN A O 1
ATOM 744 N N . ILE A 1 91 ? 8.463 1.399 -13.640 1.00 96.44 91 ILE A N 1
ATOM 745 C CA . ILE A 1 91 ? 9.666 2.152 -14.030 1.00 96.44 91 ILE A CA 1
ATOM 746 C C . ILE A 1 91 ? 10.712 1.213 -14.631 1.00 96.44 91 ILE A C 1
ATOM 748 O O . ILE A 1 91 ? 11.298 1.520 -15.671 1.00 96.44 91 ILE A O 1
ATOM 752 N N . ARG A 1 92 ? 10.927 0.052 -14.004 1.00 96.31 92 ARG A N 1
ATOM 753 C CA . ARG A 1 92 ? 11.872 -0.955 -14.487 1.00 96.31 92 ARG A CA 1
ATOM 754 C C . ARG A 1 92 ? 11.482 -1.479 -15.867 1.00 96.31 92 ARG A C 1
ATOM 756 O O . ARG A 1 92 ? 12.334 -1.509 -16.752 1.00 96.31 92 ARG A O 1
ATOM 763 N N . GLY A 1 93 ? 10.219 -1.848 -16.063 1.00 96.88 93 GLY A N 1
ATOM 764 C CA . GLY A 1 93 ? 9.689 -2.314 -17.344 1.00 96.88 93 GLY A CA 1
ATOM 765 C C . GLY A 1 93 ? 9.829 -1.252 -18.433 1.00 96.88 93 GLY A C 1
ATOM 766 O O . GLY A 1 93 ? 10.356 -1.533 -19.508 1.00 96.88 93 GLY A O 1
ATOM 767 N N . HIS A 1 94 ? 9.482 0.001 -18.122 1.00 96.00 94 HIS A N 1
ATOM 768 C CA . HIS A 1 94 ? 9.673 1.120 -19.042 1.00 96.00 94 HIS A CA 1
ATOM 769 C C . HIS A 1 94 ? 11.140 1.275 -19.466 1.00 96.00 94 HIS A C 1
ATOM 771 O O . HIS A 1 94 ? 11.432 1.378 -20.659 1.00 96.00 94 HIS A O 1
ATOM 777 N N . LEU A 1 95 ? 12.073 1.250 -18.510 1.00 95.44 95 LEU A N 1
ATOM 778 C CA . LEU A 1 95 ? 13.500 1.370 -18.799 1.00 95.44 95 LEU A CA 1
ATOM 779 C C . LEU A 1 95 ? 14.019 0.188 -19.629 1.00 95.44 95 LEU A C 1
ATOM 781 O O . LEU A 1 95 ? 14.807 0.391 -20.550 1.00 95.44 95 LEU A O 1
ATOM 785 N N . GLN A 1 96 ? 13.568 -1.035 -19.343 1.00 96.88 96 GLN A N 1
ATOM 786 C CA . GLN A 1 96 ? 13.935 -2.223 -20.117 1.00 96.88 96 GLN A CA 1
ATOM 787 C C . GLN A 1 96 ? 13.467 -2.129 -21.571 1.00 96.88 96 GLN A C 1
ATOM 789 O O . GLN A 1 96 ? 14.233 -2.448 -22.482 1.00 96.88 96 GLN A O 1
ATOM 794 N N . ASP A 1 97 ? 12.241 -1.668 -21.809 1.00 96.81 97 ASP A N 1
ATOM 795 C CA . ASP A 1 97 ? 11.713 -1.507 -23.164 1.00 96.81 97 ASP A CA 1
ATOM 796 C C . ASP A 1 97 ? 12.440 -0.406 -23.937 1.00 96.81 97 ASP A C 1
ATOM 798 O O . ASP A 1 97 ? 12.759 -0.586 -25.115 1.00 96.81 97 ASP A O 1
ATOM 802 N N . GLN A 1 98 ? 12.762 0.712 -23.278 1.00 95.81 98 GLN A N 1
ATOM 803 C CA . GLN A 1 98 ? 13.610 1.749 -23.869 1.00 95.81 98 GLN A CA 1
ATOM 804 C C . GLN A 1 98 ? 14.997 1.196 -24.198 1.00 95.81 98 GLN A C 1
ATOM 806 O O . GLN A 1 98 ? 15.473 1.362 -25.318 1.00 95.81 98 GLN A O 1
ATOM 811 N N . LEU A 1 99 ? 15.625 0.465 -23.274 1.00 95.62 99 LEU A N 1
ATOM 812 C CA . LEU A 1 99 ? 16.945 -0.122 -23.488 1.00 95.62 99 LEU A CA 1
ATOM 813 C C . LEU A 1 99 ? 16.958 -1.078 -24.687 1.00 95.62 99 LEU A C 1
ATOM 815 O O . LEU A 1 99 ? 17.859 -0.991 -25.514 1.00 95.62 99 LEU A O 1
ATOM 819 N N . LYS A 1 100 ? 15.941 -1.937 -24.839 1.00 97.00 100 LYS A N 1
ATOM 820 C CA . LYS A 1 100 ? 15.802 -2.811 -26.019 1.00 97.00 100 LYS A CA 1
ATOM 821 C C . LYS A 1 100 ? 15.741 -2.006 -27.320 1.00 97.00 100 LYS A C 1
ATOM 823 O O . LYS A 1 100 ? 16.431 -2.350 -28.278 1.00 97.00 100 LYS A O 1
ATOM 828 N N . LYS A 1 101 ? 14.951 -0.925 -27.353 1.00 96.44 101 LYS A N 1
ATOM 829 C CA . LYS A 1 101 ? 14.849 -0.037 -28.525 1.00 96.44 101 LYS A CA 1
ATOM 830 C C . LYS A 1 101 ? 16.189 0.623 -28.846 1.00 96.44 101 LYS A C 1
ATOM 832 O O . LYS A 1 101 ? 16.620 0.591 -29.996 1.00 96.44 101 LYS A O 1
ATOM 837 N N . TRP A 1 102 ? 16.867 1.174 -27.841 1.00 96.06 102 TRP A N 1
ATOM 838 C CA . TRP A 1 102 ? 18.164 1.824 -28.023 1.00 96.06 102 TRP A CA 1
ATOM 839 C C . TRP A 1 102 ? 19.250 0.855 -28.478 1.00 96.06 102 TRP A C 1
ATOM 841 O O . TRP A 1 102 ? 20.041 1.221 -29.344 1.00 96.06 102 TRP A O 1
ATOM 851 N N . THR A 1 103 ? 19.260 -0.375 -27.962 1.00 96.50 103 THR A N 1
ATOM 852 C CA . THR A 1 103 ? 20.171 -1.435 -28.414 1.00 96.50 103 THR A CA 1
ATOM 853 C C . THR A 1 103 ? 19.921 -1.782 -29.880 1.00 96.50 103 THR A C 1
ATOM 855 O O . THR A 1 103 ? 20.860 -1.763 -30.665 1.00 96.50 103 THR A O 1
ATOM 858 N N . ALA A 1 104 ? 18.664 -1.966 -30.295 1.00 96.81 104 ALA A N 1
ATOM 859 C CA . ALA A 1 104 ? 18.343 -2.243 -31.696 1.00 96.81 104 ALA A CA 1
ATOM 860 C C . ALA A 1 104 ? 18.760 -1.098 -32.644 1.00 96.81 104 ALA A C 1
ATOM 862 O O . ALA A 1 104 ? 19.268 -1.341 -33.740 1.00 96.81 104 ALA A O 1
ATOM 863 N N . ILE A 1 105 ? 18.574 0.161 -32.229 1.00 95.81 105 ILE A N 1
ATOM 864 C CA . ILE A 1 105 ? 19.025 1.330 -33.003 1.00 95.81 105 ILE A CA 1
ATOM 865 C C . ILE A 1 105 ? 20.555 1.380 -33.060 1.00 95.81 105 ILE A C 1
ATOM 867 O O . ILE A 1 105 ? 21.112 1.623 -34.129 1.00 95.81 105 ILE A O 1
ATOM 871 N N . LYS A 1 106 ? 21.237 1.117 -31.941 1.00 96.50 106 LYS A N 1
ATOM 872 C CA . LYS A 1 106 ? 22.700 1.050 -31.876 1.00 96.50 106 LYS A CA 1
ATOM 873 C C . LYS A 1 106 ? 23.245 -0.018 -32.824 1.00 96.50 106 LYS A C 1
ATOM 875 O O . LYS A 1 106 ? 24.160 0.276 -33.585 1.00 96.50 106 LYS A O 1
ATOM 880 N N . ASP A 1 107 ? 22.659 -1.213 -32.834 1.00 96.81 107 ASP A N 1
ATOM 881 C CA . ASP A 1 107 ? 23.072 -2.301 -33.727 1.00 96.81 107 ASP A CA 1
ATOM 882 C C . ASP A 1 107 ? 22.876 -1.913 -35.200 1.00 96.81 107 ASP A C 1
ATOM 884 O O . ASP A 1 107 ? 23.756 -2.135 -36.033 1.00 96.81 107 ASP A O 1
ATOM 888 N N . LYS A 1 108 ? 21.764 -1.238 -35.520 1.00 95.56 108 LYS A N 1
ATOM 889 C CA . LYS A 1 108 ? 21.506 -0.695 -36.861 1.00 95.56 108 LYS A CA 1
ATOM 890 C C . LYS A 1 108 ? 22.505 0.396 -37.264 1.00 95.56 108 LYS A C 1
ATOM 892 O O . LYS A 1 108 ? 22.887 0.465 -38.433 1.00 95.56 108 LYS A O 1
ATOM 897 N N . ASN A 1 109 ? 22.905 1.267 -36.339 1.00 94.00 109 ASN A N 1
ATOM 898 C CA . ASN A 1 109 ? 23.919 2.293 -36.592 1.00 94.00 109 ASN A CA 1
ATOM 899 C C . ASN A 1 109 ? 25.301 1.655 -36.784 1.00 94.00 109 ASN A C 1
ATOM 901 O O . ASN A 1 109 ? 26.012 2.002 -37.720 1.00 94.00 109 ASN A O 1
ATOM 905 N N . MET A 1 110 ? 25.646 0.669 -35.954 1.00 93.81 110 MET A N 1
ATOM 906 C CA . MET A 1 110 ? 26.904 -0.073 -36.037 1.00 93.81 110 MET A CA 1
ATOM 907 C C . MET A 1 110 ? 27.029 -0.839 -37.358 1.00 93.81 110 MET A C 1
ATOM 909 O O . MET A 1 110 ? 28.093 -0.829 -37.966 1.00 93.81 110 MET A O 1
ATOM 913 N N . ALA A 1 111 ? 25.941 -1.435 -37.850 1.00 94.19 111 ALA A N 1
ATOM 914 C CA . ALA A 1 111 ? 25.917 -2.123 -39.141 1.00 94.19 111 ALA A CA 1
ATOM 915 C C . ALA A 1 111 ? 26.160 -1.196 -40.350 1.00 94.19 111 ALA A C 1
ATOM 917 O O . ALA A 1 111 ? 26.497 -1.678 -41.428 1.00 94.19 111 ALA A O 1
ATOM 918 N N . GLN A 1 112 ? 25.991 0.122 -40.193 1.00 91.62 112 GLN A N 1
ATOM 919 C CA . GLN A 1 112 ? 26.295 1.106 -41.238 1.00 91.62 112 GLN A CA 1
ATOM 920 C C . GLN A 1 112 ? 27.777 1.510 -41.256 1.00 91.62 112 GLN A C 1
ATOM 922 O O . GLN A 1 112 ? 28.198 2.191 -42.185 1.00 91.62 112 GLN A O 1
ATOM 927 N N . LEU A 1 113 ? 28.581 1.098 -40.270 1.00 91.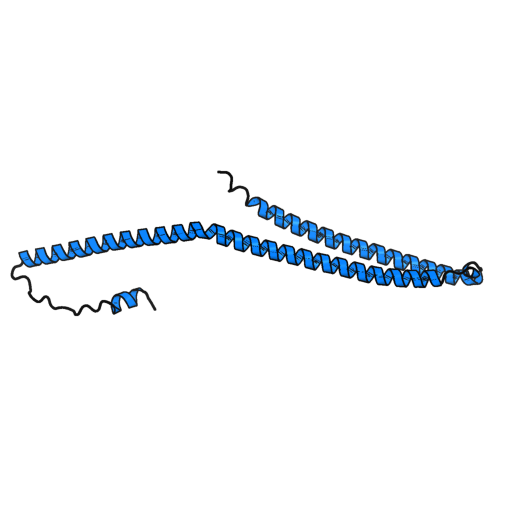25 113 LEU A N 1
ATOM 928 C CA . LEU A 1 113 ? 30.005 1.418 -40.220 1.00 91.25 113 LEU A CA 1
ATOM 929 C C . LEU A 1 113 ? 30.801 0.507 -41.162 1.00 91.25 113 LEU A C 1
ATOM 931 O O . LEU A 1 113 ? 30.871 -0.705 -40.967 1.00 91.25 113 LEU A O 1
ATOM 935 N N . HIS A 1 114 ? 31.443 1.098 -42.170 1.00 89.12 114 HIS A N 1
ATOM 936 C CA . HIS A 1 114 ? 32.324 0.394 -43.102 1.00 89.12 114 HIS A CA 1
ATOM 937 C C . HIS A 1 114 ? 33.431 1.312 -43.643 1.00 89.12 114 HIS A C 1
ATOM 939 O O . HIS A 1 114 ? 33.338 2.538 -43.584 1.00 89.12 114 HIS A O 1
ATOM 945 N N . THR A 1 115 ? 34.486 0.720 -44.210 1.00 86.50 115 THR A N 1
ATOM 946 C CA . THR A 1 115 ? 35.719 1.421 -44.621 1.00 86.50 115 THR A CA 1
ATOM 947 C C . THR A 1 115 ? 35.501 2.542 -45.639 1.00 86.50 115 THR A C 1
ATOM 949 O O . THR A 1 115 ? 36.209 3.545 -45.593 1.00 86.50 115 THR A O 1
ATOM 952 N N . SER A 1 116 ? 34.505 2.434 -46.525 1.00 87.94 116 SER A N 1
ATOM 953 C CA . SER A 1 116 ? 34.228 3.490 -47.509 1.00 87.94 116 SER A CA 1
ATOM 954 C C . SER A 1 116 ? 33.631 4.775 -46.920 1.00 87.94 116 SER A C 1
ATOM 956 O O . SER A 1 116 ? 33.659 5.792 -47.607 1.00 87.94 116 SER A O 1
ATOM 958 N N . LEU A 1 117 ? 33.185 4.799 -45.655 1.00 88.44 117 LEU A N 1
ATOM 959 C CA . LEU A 1 117 ? 32.784 6.047 -44.985 1.00 88.44 117 LEU A CA 1
ATOM 960 C C . LEU A 1 117 ? 33.950 7.032 -44.785 1.00 88.44 117 LEU A C 1
ATOM 962 O O . LEU A 1 117 ? 33.709 8.211 -44.560 1.00 88.44 117 LEU A O 1
ATOM 966 N N . GLY A 1 118 ? 35.202 6.573 -44.890 1.00 86.44 118 GLY A N 1
ATOM 967 C CA . GLY A 1 118 ? 36.387 7.435 -44.833 1.00 86.44 118 GLY A CA 1
ATOM 968 C C . GLY A 1 118 ? 36.706 8.176 -46.139 1.00 86.44 118 GLY A C 1
ATOM 969 O O . GLY A 1 118 ? 37.666 8.941 -46.176 1.00 86.44 118 GLY A O 1
ATOM 970 N N . HIS A 1 119 ? 35.950 7.943 -47.218 1.00 92.00 119 HIS A N 1
ATOM 971 C CA . HIS A 1 119 ? 36.145 8.647 -48.487 1.00 92.00 119 HIS A CA 1
ATOM 972 C C . HIS A 1 119 ? 35.588 10.082 -48.405 1.00 92.00 119 HIS A C 1
ATOM 974 O O . HIS A 1 119 ? 34.504 10.251 -47.843 1.00 92.00 119 HIS A O 1
ATOM 980 N N . PRO A 1 120 ? 36.245 11.099 -49.003 1.00 91.50 120 PRO A N 1
ATOM 981 C CA . PRO A 1 120 ? 35.769 12.486 -48.976 1.00 91.50 120 PRO A CA 1
ATOM 982 C C . PRO A 1 120 ? 34.304 12.662 -49.407 1.00 91.50 120 PRO A C 1
ATOM 984 O O . PRO A 1 120 ? 33.559 13.411 -48.781 1.00 91.50 120 PRO A O 1
ATOM 987 N N . ASP A 1 121 ? 33.859 11.899 -50.407 1.00 92.44 121 ASP A N 1
ATOM 988 C CA . ASP A 1 121 ? 32.474 11.944 -50.906 1.00 92.44 121 ASP A CA 1
ATOM 989 C C . ASP A 1 121 ? 31.433 11.411 -49.903 1.00 92.44 121 ASP A C 1
ATOM 991 O O . ASP A 1 121 ? 30.252 11.741 -49.995 1.00 92.44 121 ASP A O 1
ATOM 995 N N . ASN A 1 122 ? 31.859 10.601 -48.928 1.00 92.19 122 ASN A N 1
ATOM 996 C CA . ASN A 1 122 ? 30.992 9.991 -47.919 1.00 92.19 122 ASN A CA 1
ATOM 997 C C . ASN A 1 122 ? 31.019 10.730 -46.570 1.00 92.19 122 ASN A C 1
ATOM 999 O O . ASN A 1 122 ? 30.305 10.323 -45.650 1.00 92.19 122 ASN A O 1
ATOM 1003 N N . ILE A 1 123 ? 31.768 11.835 -46.453 1.00 91.56 123 ILE A N 1
ATOM 1004 C CA . ILE A 1 123 ? 31.787 12.695 -45.256 1.00 91.56 123 ILE A CA 1
ATOM 1005 C C . ILE A 1 123 ? 30.366 13.095 -44.810 1.00 91.56 123 ILE A C 1
ATOM 1007 O O . ILE A 1 123 ? 30.060 12.906 -43.632 1.00 91.56 123 ILE A O 1
ATOM 1011 N N . PRO A 1 124 ? 29.447 13.534 -45.700 1.00 93.38 124 PRO A N 1
ATOM 1012 C CA . PRO A 1 124 ? 28.090 13.901 -45.281 1.00 93.38 124 PRO A CA 1
ATOM 1013 C C . PRO A 1 124 ? 27.298 12.725 -44.686 1.00 93.38 124 PRO A C 1
ATOM 1015 O O . PRO A 1 124 ? 26.464 12.901 -43.799 1.00 93.38 124 PRO A O 1
ATOM 1018 N N . VAL A 1 125 ? 27.556 11.502 -45.165 1.00 92.88 125 VAL A N 1
ATOM 1019 C CA . VAL A 1 125 ? 26.912 10.277 -44.66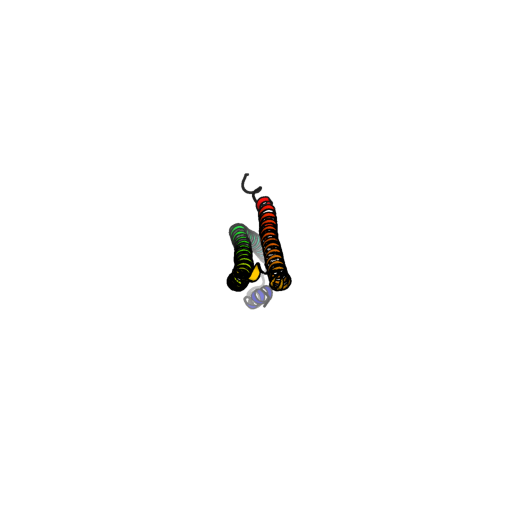6 1.00 92.88 125 VAL A CA 1
ATOM 1020 C C . VAL A 1 125 ? 27.446 9.922 -43.280 1.00 92.88 125 VAL A C 1
ATOM 1022 O O . VAL A 1 125 ? 26.667 9.558 -42.396 1.00 92.88 125 VAL A O 1
ATOM 1025 N N . LEU A 1 126 ? 28.759 10.065 -43.077 1.00 92.94 126 LEU A N 1
ATOM 1026 C CA . LEU A 1 126 ? 29.401 9.866 -41.782 1.00 92.94 126 LEU A CA 1
ATOM 1027 C C . LEU A 1 126 ? 28.893 10.879 -40.745 1.00 92.94 126 LEU A C 1
ATOM 1029 O O . LEU A 1 126 ? 28.498 10.476 -39.654 1.00 92.94 126 LEU A O 1
ATOM 1033 N N . GLU A 1 127 ? 28.821 12.165 -41.095 1.00 94.50 127 GLU A N 1
ATOM 1034 C CA . GLU A 1 127 ? 28.280 13.215 -40.221 1.00 94.50 127 GLU A CA 1
ATOM 1035 C C . GLU A 1 127 ? 26.826 12.936 -39.823 1.00 94.50 127 GLU A C 1
ATOM 1037 O O . GLU A 1 127 ? 26.472 13.017 -38.645 1.00 94.50 127 GLU A O 1
ATOM 1042 N N . ALA A 1 128 ? 25.986 12.525 -40.778 1.00 94.56 128 ALA A N 1
ATOM 1043 C CA . ALA A 1 128 ? 24.604 12.152 -40.494 1.00 94.56 128 ALA A CA 1
ATOM 1044 C C . ALA A 1 128 ? 24.498 10.932 -39.558 1.00 94.56 128 ALA A C 1
ATOM 1046 O O . ALA A 1 128 ? 23.565 10.848 -38.754 1.00 94.56 128 ALA A O 1
ATOM 1047 N N . LEU A 1 129 ? 25.426 9.973 -39.652 1.00 95.06 129 LEU A N 1
ATOM 1048 C CA . LEU A 1 129 ? 25.480 8.817 -38.756 1.00 95.06 129 LEU A CA 1
ATOM 1049 C C . LEU A 1 129 ? 25.933 9.220 -37.343 1.00 95.06 129 LEU A C 1
ATOM 1051 O O . LEU A 1 129 ? 25.318 8.779 -36.371 1.00 95.06 129 LEU A O 1
ATOM 1055 N N . CYS A 1 130 ? 26.928 10.105 -37.228 1.00 94.81 130 CYS A N 1
ATOM 1056 C CA . CYS A 1 130 ? 27.364 10.680 -35.953 1.00 94.81 130 CYS A CA 1
ATOM 1057 C C . CYS A 1 130 ? 26.219 11.422 -35.253 1.00 94.81 130 CYS A C 1
ATOM 1059 O O . CYS A 1 130 ? 25.917 11.120 -34.102 1.00 94.81 130 CYS A O 1
ATOM 1061 N N . GLN A 1 131 ? 25.499 12.296 -35.962 1.00 96.12 131 GLN A N 1
ATOM 1062 C CA . GLN A 1 131 ? 24.355 13.030 -35.402 1.00 96.12 131 GLN A CA 1
ATOM 1063 C C . GLN A 1 131 ? 23.237 12.098 -34.911 1.00 96.12 131 GLN A C 1
ATOM 1065 O O . GLN A 1 131 ? 22.626 12.335 -33.867 1.00 96.12 131 GLN A O 1
ATOM 1070 N N . LYS A 1 132 ? 22.954 11.011 -35.645 1.00 94.94 132 LYS A N 1
ATOM 1071 C CA . LYS A 1 132 ? 21.979 9.995 -35.209 1.00 94.94 132 LYS A CA 1
ATOM 1072 C C . LYS A 1 132 ? 22.416 9.302 -33.923 1.00 94.94 132 LYS A C 1
ATOM 1074 O O . LYS A 1 132 ? 21.572 9.029 -33.071 1.00 94.94 132 LYS A O 1
ATOM 1079 N N . GLU A 1 133 ? 23.702 8.998 -33.791 1.00 96.00 133 GLU A N 1
ATOM 1080 C CA . GLU A 1 133 ? 24.244 8.326 -32.613 1.00 96.00 133 GLU A CA 1
ATOM 1081 C C . GLU A 1 133 ? 24.312 9.261 -31.398 1.00 96.00 133 GLU A C 1
ATOM 1083 O O . GLU A 1 133 ? 23.905 8.862 -30.309 1.00 96.00 133 GLU A O 1
ATOM 1088 N N . GLU A 1 134 ? 24.713 10.519 -31.587 1.00 96.94 134 GLU A N 1
ATOM 1089 C CA . GLU A 1 134 ? 24.659 11.560 -30.552 1.00 96.94 134 GLU A CA 1
ATOM 1090 C C . GLU A 1 134 ? 23.232 11.755 -30.035 1.00 96.94 134 GLU A C 1
ATOM 1092 O O . GLU A 1 134 ? 22.997 11.743 -28.826 1.00 96.94 134 GLU A O 1
ATOM 1097 N N . LYS A 1 135 ? 22.253 11.842 -30.944 1.00 95.94 135 LYS A N 1
ATOM 1098 C CA . LYS A 1 135 ? 20.839 11.944 -30.575 1.00 95.94 135 LYS A CA 1
ATOM 1099 C C . LYS A 1 135 ? 20.371 10.726 -29.772 1.00 95.94 135 LYS A C 1
ATOM 1101 O O . LYS A 1 135 ? 19.779 10.893 -28.709 1.00 95.94 135 LYS A O 1
ATOM 1106 N N . ARG A 1 136 ? 20.676 9.510 -30.241 1.00 96.19 136 ARG A N 1
ATOM 1107 C CA . ARG A 1 136 ? 20.343 8.252 -29.548 1.00 96.19 136 ARG A CA 1
ATOM 1108 C C . ARG A 1 136 ? 20.921 8.222 -28.127 1.00 96.19 136 ARG A C 1
ATOM 1110 O O . ARG A 1 136 ? 20.251 7.783 -27.196 1.00 96.19 136 ARG A O 1
ATOM 1117 N N . GLN A 1 137 ? 22.169 8.664 -27.960 1.00 96.62 137 GLN A N 1
ATOM 1118 C CA . GLN A 1 137 ? 22.845 8.717 -26.661 1.00 96.62 137 GLN A CA 1
ATOM 1119 C C . GLN A 1 137 ? 22.223 9.766 -25.737 1.00 96.62 137 GLN A C 1
ATOM 1121 O O . GLN A 1 137 ? 21.971 9.460 -24.572 1.00 96.62 137 GLN A O 1
ATOM 1126 N N . ALA A 1 138 ? 21.919 10.960 -26.250 1.00 96.94 138 ALA A N 1
ATOM 1127 C CA . ALA A 1 138 ? 21.249 12.008 -25.485 1.00 96.94 138 ALA A CA 1
ATOM 1128 C C . ALA A 1 138 ? 19.866 11.553 -24.989 1.00 96.94 138 ALA A C 1
ATOM 1130 O O . ALA A 1 138 ? 19.561 11.676 -23.804 1.00 96.94 138 ALA A O 1
ATOM 1131 N N . GLU A 1 139 ? 19.060 10.946 -25.866 1.00 95.44 139 GLU A N 1
ATOM 1132 C CA . GLU A 1 139 ? 17.739 10.404 -25.520 1.00 95.44 139 GLU A CA 1
ATOM 1133 C C . GLU A 1 139 ? 17.837 9.268 -24.485 1.00 95.44 139 GLU A C 1
ATOM 1135 O O . GLU A 1 139 ? 17.025 9.186 -23.558 1.00 95.44 139 GLU A O 1
ATOM 1140 N N . GLN A 1 140 ? 18.861 8.414 -24.591 1.00 96.19 140 GLN A N 1
ATOM 1141 C CA . GLN A 1 140 ? 19.117 7.357 -23.614 1.00 96.19 140 GLN A CA 1
ATOM 1142 C C . GLN A 1 140 ? 19.478 7.925 -22.232 1.00 96.19 140 GLN A C 1
ATOM 1144 O O . GLN A 1 140 ? 18.929 7.465 -21.228 1.00 96.19 140 GLN A O 1
ATOM 1149 N N . VAL A 1 141 ? 20.383 8.906 -22.166 1.00 96.75 141 VAL A N 1
ATOM 1150 C CA . VAL A 1 141 ? 20.802 9.543 -20.905 1.00 96.75 141 VAL A CA 1
ATOM 1151 C C . VAL A 1 141 ? 19.623 10.239 -20.234 1.00 96.75 141 VAL A C 1
ATOM 1153 O O . VAL A 1 141 ? 19.387 10.018 -19.046 1.00 96.75 141 VAL A O 1
ATOM 1156 N N . GLU A 1 142 ? 18.842 11.005 -20.995 1.00 96.00 142 GLU A N 1
ATOM 1157 C CA . GLU A 1 142 ? 17.665 11.704 -20.475 1.00 96.00 142 GLU A CA 1
A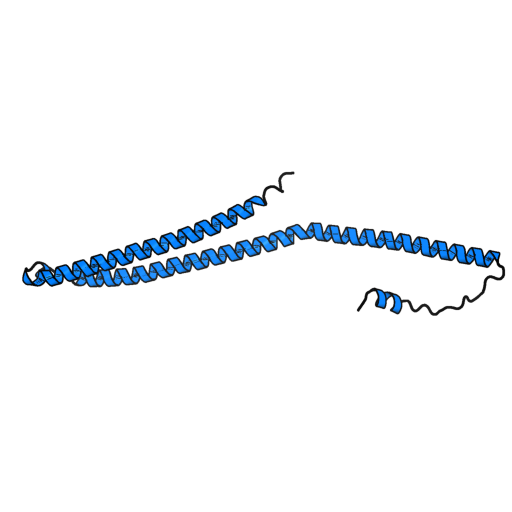TOM 1158 C C . GLU A 1 142 ? 16.634 10.720 -19.905 1.00 96.00 142 GLU A C 1
ATOM 1160 O O . GLU A 1 142 ? 16.154 10.873 -18.782 1.00 96.00 142 GLU A O 1
ATOM 1165 N N . SER A 1 143 ? 16.350 9.633 -20.627 1.00 95.12 143 SER A N 1
ATOM 1166 C CA . SER A 1 143 ? 15.420 8.609 -20.147 1.00 95.12 143 SER A CA 1
ATOM 1167 C C . SER A 1 143 ? 15.906 7.928 -18.860 1.00 95.12 143 SER A C 1
ATOM 1169 O O . SER A 1 143 ? 15.086 7.637 -17.982 1.00 95.12 143 SER A O 1
ATOM 1171 N N . ILE A 1 144 ? 17.212 7.663 -18.728 1.00 96.25 144 ILE A N 1
ATOM 1172 C CA . ILE A 1 144 ? 17.806 7.094 -17.507 1.00 96.25 144 ILE A CA 1
ATOM 1173 C C . ILE A 1 144 ? 17.685 8.081 -16.344 1.00 96.25 144 ILE A C 1
ATOM 1175 O O . ILE A 1 144 ? 17.330 7.674 -15.234 1.00 96.25 144 ILE A O 1
ATOM 1179 N N . LEU A 1 145 ? 17.942 9.367 -16.588 1.00 97.00 145 LEU A N 1
ATOM 1180 C CA . LEU A 1 145 ? 17.828 10.416 -15.579 1.00 97.00 145 LEU A CA 1
ATOM 1181 C C . LEU A 1 145 ? 16.391 10.526 -15.058 1.00 97.00 145 LEU A C 1
ATOM 1183 O O . LEU A 1 145 ? 16.173 10.497 -13.847 1.00 97.00 145 LEU A O 1
ATOM 1187 N N . ILE A 1 146 ? 15.405 10.558 -15.959 1.00 95.62 146 ILE A N 1
ATOM 1188 C CA . ILE A 1 146 ? 13.982 10.585 -15.601 1.00 95.62 146 ILE A CA 1
ATOM 1189 C C . ILE A 1 146 ? 13.610 9.359 -14.759 1.00 95.62 146 ILE A C 1
ATOM 1191 O O . ILE A 1 146 ? 12.956 9.495 -13.724 1.00 95.62 146 ILE A O 1
ATOM 1195 N N . CYS A 1 147 ? 14.029 8.155 -15.164 1.00 96.19 147 CYS A N 1
ATOM 1196 C CA . CYS A 1 147 ? 13.726 6.930 -14.416 1.00 96.19 147 CYS A CA 1
ATOM 1197 C C . CYS A 1 147 ? 14.366 6.938 -13.024 1.00 96.19 147 CYS A C 1
ATOM 1199 O O . CYS A 1 147 ? 13.691 6.641 -12.038 1.00 96.19 147 CYS A O 1
ATOM 1201 N N . THR A 1 148 ? 15.636 7.337 -12.936 1.00 95.75 148 THR A N 1
ATOM 1202 C CA . THR A 1 148 ? 16.352 7.507 -11.663 1.00 95.75 148 THR A CA 1
ATOM 1203 C C . THR A 1 148 ? 15.610 8.486 -10.763 1.00 95.75 148 THR A C 1
ATOM 1205 O O . THR A 1 148 ? 15.341 8.178 -9.604 1.00 95.75 148 THR A O 1
ATOM 1208 N N . LYS A 1 149 ? 15.172 9.628 -11.309 1.00 95.88 149 LYS A N 1
ATOM 1209 C CA . LYS A 1 149 ? 14.461 10.632 -10.521 1.00 95.88 149 LYS A CA 1
ATOM 1210 C C . LYS A 1 149 ? 13.122 10.130 -9.996 1.00 95.88 149 LYS A C 1
ATOM 1212 O O . LYS A 1 149 ? 12.776 10.389 -8.846 1.00 95.88 149 LYS A O 1
ATOM 1217 N N . ARG A 1 150 ? 12.380 9.374 -10.808 1.00 95.50 150 ARG A N 1
ATOM 1218 C CA . ARG A 1 150 ? 11.120 8.749 -10.381 1.00 95.50 150 ARG A CA 1
ATOM 1219 C C . ARG A 1 150 ? 11.351 7.748 -9.246 1.00 95.50 150 ARG A C 1
ATOM 1221 O O . ARG A 1 150 ? 10.590 7.767 -8.283 1.00 95.50 150 ARG A O 1
ATOM 1228 N N . LEU A 1 151 ? 12.412 6.940 -9.312 1.00 93.69 151 LEU A N 1
ATOM 1229 C CA . LEU A 1 151 ? 12.783 6.018 -8.230 1.00 93.69 151 LEU A CA 1
ATOM 1230 C C . LEU A 1 151 ? 13.164 6.757 -6.941 1.00 93.69 151 LEU A C 1
ATOM 1232 O O . LEU A 1 151 ? 12.723 6.368 -5.862 1.00 93.69 151 LEU A O 1
ATOM 1236 N N . GLU A 1 152 ? 13.929 7.845 -7.038 1.00 93.56 152 GLU A N 1
ATOM 1237 C CA . GLU A 1 152 ? 14.258 8.684 -5.880 1.00 93.56 152 GLU A CA 1
ATOM 1238 C C . GLU A 1 152 ? 13.006 9.271 -5.219 1.00 93.56 152 GLU A C 1
ATOM 1240 O O . GLU A 1 152 ? 12.879 9.212 -3.997 1.00 93.56 152 GLU A O 1
ATOM 1245 N N . CYS A 1 153 ? 12.072 9.806 -6.013 1.00 91.88 153 CYS A N 1
ATOM 1246 C CA . CYS A 1 153 ? 10.819 10.371 -5.508 1.00 91.88 153 CYS A CA 1
ATOM 1247 C C . CYS A 1 153 ? 9.937 9.315 -4.822 1.00 91.88 153 CYS A C 1
ATOM 1249 O O . CYS A 1 153 ? 9.340 9.584 -3.777 1.00 91.88 153 CYS A O 1
ATOM 1251 N N . LEU A 1 154 ? 9.869 8.098 -5.369 1.00 91.06 154 LEU A N 1
ATOM 1252 C CA . LEU A 1 154 ? 9.189 6.976 -4.713 1.00 91.06 154 LEU A CA 1
ATOM 1253 C C . LEU A 1 154 ? 9.866 6.616 -3.382 1.00 91.06 154 LEU A C 1
ATOM 1255 O O . LEU A 1 154 ? 9.203 6.433 -2.363 1.00 91.06 154 LEU A O 1
ATOM 1259 N N . GLY A 1 155 ? 11.199 6.587 -3.357 1.00 88.38 155 GLY A N 1
ATOM 1260 C CA . GLY A 1 155 ? 11.959 6.321 -2.139 1.00 88.38 155 GLY A CA 1
ATOM 1261 C C . GLY A 1 155 ? 11.804 7.408 -1.070 1.00 88.38 155 GLY A C 1
ATOM 1262 O O . GLY A 1 155 ? 11.747 7.094 0.119 1.00 88.38 155 GLY A O 1
ATOM 1263 N N . SER A 1 156 ? 11.737 8.687 -1.454 1.00 88.44 156 SER A N 1
ATOM 1264 C CA . SER A 1 156 ? 11.565 9.795 -0.507 1.00 88.44 156 SER A CA 1
ATOM 1265 C C . SER A 1 156 ? 10.161 9.825 0.090 1.00 88.44 156 SER A C 1
ATOM 1267 O O . SER A 1 156 ? 10.033 9.954 1.304 1.00 88.44 156 SER A O 1
ATOM 1269 N N . THR A 1 157 ? 9.126 9.631 -0.730 1.00 83.75 157 THR A N 1
ATOM 1270 C CA . THR A 1 157 ? 7.725 9.583 -0.272 1.00 83.75 157 THR A CA 1
ATOM 1271 C C . THR A 1 157 ? 7.484 8.429 0.699 1.00 83.75 157 THR A C 1
ATOM 1273 O O . THR A 1 157 ? 6.905 8.636 1.765 1.00 83.75 157 THR A O 1
ATOM 1276 N N . PHE A 1 158 ? 8.016 7.238 0.407 1.00 81.69 158 PHE A N 1
ATOM 1277 C CA . PHE A 1 158 ? 7.946 6.104 1.332 1.00 81.69 158 PHE A CA 1
ATOM 1278 C C . PHE A 1 158 ? 8.694 6.377 2.647 1.00 81.69 158 PHE A C 1
ATOM 1280 O O . PHE A 1 158 ? 8.207 6.076 3.735 1.00 81.69 158 PHE A O 1
ATOM 1287 N N . ARG A 1 159 ? 9.872 7.006 2.583 1.00 83.06 159 ARG A N 1
ATOM 1288 C CA . ARG A 1 159 ? 10.649 7.351 3.783 1.00 83.06 159 ARG A CA 1
ATOM 1289 C C . ARG A 1 159 ? 9.949 8.395 4.656 1.00 83.06 159 ARG A C 1
ATOM 1291 O O . ARG A 1 159 ? 10.052 8.322 5.876 1.00 83.06 159 ARG A O 1
ATOM 1298 N N . GLU A 1 160 ? 9.270 9.368 4.056 1.00 83.38 160 GLU A N 1
ATOM 1299 C CA . GLU A 1 160 ? 8.454 10.349 4.783 1.00 83.38 160 GLU A CA 1
ATOM 1300 C C . GLU A 1 160 ? 7.253 9.703 5.468 1.00 83.38 160 GLU A C 1
ATOM 1302 O O . GLU A 1 160 ? 6.953 10.049 6.610 1.00 83.38 160 GLU A O 1
ATOM 1307 N N . PHE A 1 161 ? 6.610 8.744 4.800 1.00 76.94 161 PHE A N 1
ATOM 1308 C CA . PHE A 1 161 ? 5.543 7.939 5.384 1.00 76.94 161 PHE A CA 1
ATOM 1309 C C . PHE A 1 161 ? 6.045 7.177 6.625 1.00 76.94 161 PHE A C 1
ATOM 1311 O O . PHE A 1 161 ? 5.534 7.386 7.722 1.00 76.94 161 PHE A O 1
ATOM 1318 N N . MET A 1 162 ? 7.153 6.437 6.501 1.00 74.25 162 MET A N 1
ATOM 1319 C CA . MET A 1 162 ? 7.751 5.690 7.621 1.00 74.25 162 MET A CA 1
ATOM 1320 C C . MET A 1 162 ? 8.175 6.583 8.800 1.00 74.25 162 MET A C 1
ATOM 1322 O O . MET A 1 162 ? 8.045 6.193 9.957 1.00 74.25 162 MET A O 1
ATOM 1326 N N . LYS A 1 163 ? 8.661 7.804 8.534 1.00 77.88 163 LYS A N 1
ATOM 1327 C CA . LYS A 1 163 ? 9.025 8.762 9.593 1.00 77.88 163 LYS A CA 1
ATOM 1328 C C . LYS A 1 163 ? 7.822 9.273 10.385 1.00 77.88 163 LYS A C 1
ATOM 1330 O O . LYS A 1 163 ? 7.987 9.610 11.553 1.00 77.88 163 LYS A 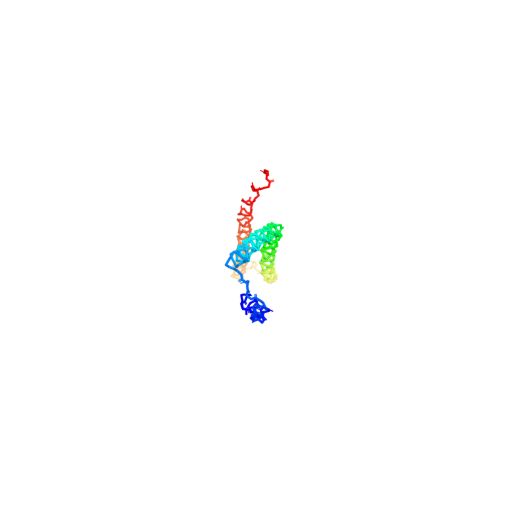O 1
ATOM 1335 N N . LYS A 1 164 ? 6.645 9.383 9.761 1.00 65.38 164 LYS A N 1
ATOM 1336 C CA . LYS A 1 164 ? 5.414 9.786 10.457 1.00 65.38 164 LYS A CA 1
ATOM 1337 C C . LYS A 1 164 ? 4.900 8.671 11.365 1.00 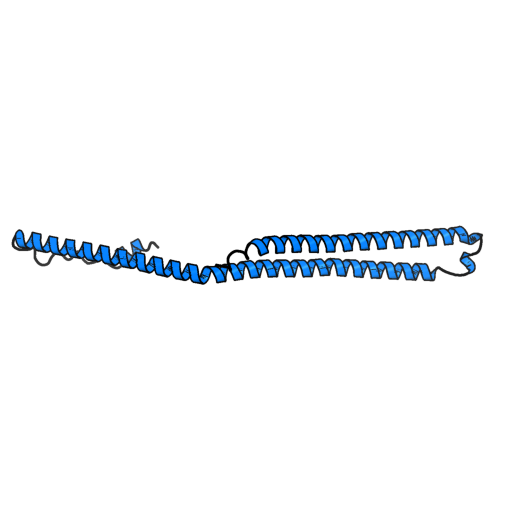65.38 164 LYS A C 1
ATOM 1339 O O . LYS A 1 164 ? 4.413 8.973 12.450 1.00 65.38 164 LYS A O 1
ATOM 1344 N N . ASP A 1 165 ? 5.096 7.416 10.973 1.00 59.94 165 ASP A N 1
ATOM 1345 C CA . ASP A 1 165 ? 4.681 6.256 11.767 1.00 59.94 165 ASP A CA 1
ATOM 1346 C C . ASP A 1 165 ? 5.583 6.014 12.991 1.00 59.94 165 ASP A C 1
ATOM 1348 O O . ASP A 1 165 ? 5.094 5.622 14.051 1.00 59.94 165 ASP A O 1
ATOM 1352 N N . ASP A 1 166 ? 6.883 6.327 12.910 1.00 53.06 166 ASP A N 1
ATOM 1353 C CA . ASP A 1 166 ? 7.800 6.226 14.061 1.00 53.06 166 ASP A CA 1
ATOM 1354 C C . ASP A 1 166 ? 7.469 7.215 15.202 1.00 53.06 166 ASP A C 1
ATOM 1356 O O . ASP A 1 166 ? 7.875 6.993 16.345 1.00 53.06 166 ASP A O 1
ATOM 1360 N N . VAL A 1 167 ? 6.662 8.257 14.953 1.00 48.28 167 VAL A N 1
ATOM 1361 C CA . VAL A 1 167 ? 6.138 9.148 16.012 1.00 48.28 167 VAL A CA 1
ATOM 1362 C C . VAL A 1 167 ? 5.156 8.406 16.942 1.00 48.28 167 VAL A C 1
ATOM 1364 O O . VAL A 1 167 ? 4.936 8.835 18.073 1.00 48.28 167 VAL A O 1
ATOM 1367 N N . GLY A 1 168 ? 4.634 7.243 16.529 1.00 47.16 168 GLY A N 1
ATOM 1368 C CA . GLY A 1 168 ? 3.794 6.365 17.351 1.00 47.16 168 GLY A CA 1
ATOM 1369 C C . GLY A 1 168 ? 4.550 5.438 18.316 1.00 47.16 168 GLY A C 1
ATOM 1370 O O . GLY A 1 168 ? 3.934 4.888 19.226 1.00 47.16 168 GLY A O 1
ATOM 1371 N N . ARG A 1 169 ? 5.880 5.279 18.195 1.00 46.84 169 ARG A N 1
ATOM 1372 C CA . ARG A 1 169 ? 6.682 4.385 19.068 1.00 46.84 169 ARG A CA 1
ATOM 1373 C C . ARG A 1 169 ? 7.109 4.996 20.409 1.00 46.84 169 ARG A C 1
ATOM 1375 O O . ARG A 1 169 ? 7.957 4.432 21.096 1.00 46.84 169 ARG A O 1
ATOM 1382 N N . ILE A 1 170 ? 6.532 6.128 20.814 1.00 43.25 170 ILE A N 1
ATOM 1383 C CA . ILE A 1 170 ? 6.845 6.772 22.106 1.00 43.25 170 ILE A CA 1
ATOM 1384 C C . ILE A 1 170 ? 5.909 6.292 23.240 1.00 43.25 170 ILE A C 1
ATOM 1386 O O . ILE A 1 170 ? 6.158 6.602 24.398 1.00 43.25 170 ILE A O 1
ATOM 1390 N N . SER A 1 171 ? 4.895 5.457 22.968 1.00 43.72 171 SER A N 1
ATOM 1391 C CA . SER A 1 171 ? 3.964 4.979 24.013 1.00 43.72 171 SER A CA 1
ATOM 1392 C C . SER A 1 171 ? 4.219 3.559 24.552 1.00 43.72 171 SER A C 1
ATOM 1394 O O . SER A 1 171 ? 3.443 3.101 25.383 1.00 43.72 171 SER A O 1
ATOM 1396 N N . GLU A 1 172 ? 5.284 2.859 24.138 1.00 42.00 172 GLU A N 1
ATOM 1397 C CA . GLU A 1 172 ? 5.632 1.510 24.655 1.00 42.00 172 GLU A CA 1
ATOM 1398 C C . GLU A 1 172 ? 6.823 1.504 25.637 1.00 42.00 172 GLU A C 1
ATOM 1400 O O . GLU A 1 172 ? 7.427 0.469 25.917 1.00 42.00 172 GLU A O 1
ATOM 1405 N N . ARG A 1 173 ? 7.175 2.661 26.204 1.00 40.53 173 ARG A N 1
ATOM 1406 C CA . ARG A 1 173 ? 8.055 2.737 27.380 1.00 40.53 173 ARG A CA 1
ATOM 1407 C C . ARG A 1 173 ? 7.409 3.607 28.446 1.00 40.53 173 ARG A C 1
ATOM 1409 O O . ARG A 1 173 ? 7.760 4.776 28.545 1.00 40.53 173 ARG A O 1
ATOM 1416 N N . ASN A 1 174 ? 6.467 3.036 29.188 1.00 35.56 174 ASN A N 1
ATOM 1417 C CA . ASN A 1 174 ? 6.197 3.323 30.600 1.00 35.56 174 ASN A CA 1
ATOM 1418 C C . ASN A 1 174 ? 5.340 2.201 31.180 1.00 35.56 174 ASN A C 1
ATOM 1420 O O . ASN A 1 174 ? 4.329 1.858 30.533 1.00 35.56 174 ASN A O 1
#

pLDDT: mean 85.61, std 16.55, range [35.56, 98.31]

Secondary structure (DSSP, 8-state):
--HHHHHHHHT-------SS--SSHHHHHHHHHHHHHHHHHHHHHHHHHHHHHHHHHHHHHHHHHHHHHHHHHHHHHHHHHHHHHHHHHHHHHHHHHHHHHHHHHHHHHHTT--GGGGSGGGHHHHHHHHHHHHHHHHHHHHHHHHHHHHHHHHHHHHHHHHHHHGGGGGSS--

Sequence (174 aa):
MNVAEEFYKKDKHQITKPECLQETYDLCIDALGQKMLTYLFQSDEYHIACISEFRAQLKTFEEELPQVIRLAIGRILKDHEQLLAESTEQIRGHLQDQLKKWTAIKDKNMAQLHTSLGHPDNIPVLEALCQKEEKRQAEQVESILICTKRLECLGSTFREFMKKDDVGRISERN